Protein AF-A0A6J6PHS2-F1 (afdb_monomer)

Radius of gyration: 16.49 Å; Cα contacts (8 Å, |Δi|>4): 307; chains: 1; bounding box: 41×36×43 Å

Mean predicted aligned error: 7.43 Å

Foldseek 3Di:
DQAWWWFFKKKWDADPQQQIWIWTWTADPQQKIKTKIQARAAAPQLVVVCVVVVVPPTPDTDMDTDTHIDHRPGTGHPGGHTDPDDPPPPSAGMDIWIFRRVAFDPAFAPVCPVPLVPVRLGGTDFVLPDPPDDPVRQVVVQPPVNCVGSDTRHRGYPPD

Solvent-accessible surfac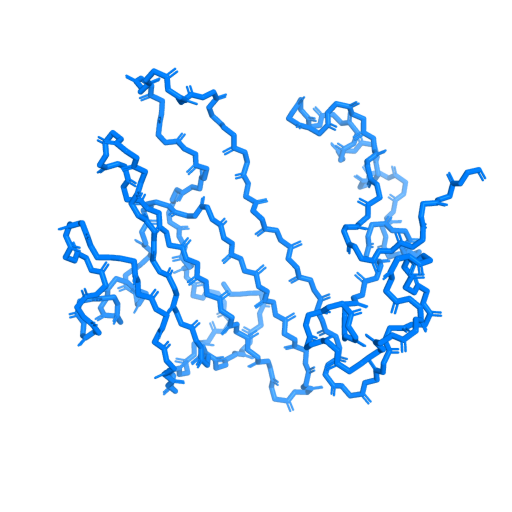e area (backbone atoms only — not comparable to full-atom values): 8967 Å² total; per-residue (Å²): 60,97,45,55,25,32,34,45,30,42,35,27,42,50,47,98,86,65,50,65,29,29,31,40,36,33,35,29,94,87,38,40,31,42,37,41,32,38,24,57,36,61,13,73,72,45,40,54,50,30,59,73,71,55,53,75,48,86,85,50,71,45,79,44,78,48,85,44,81,40,54,53,67,42,53,60,50,78,39,72,18,40,68,76,87,46,102,82,31,78,52,47,68,62,48,80,44,48,29,36,74,84,49,69,36,88,50,42,25,78,95,42,61,88,52,57,76,45,69,64,53,15,18,28,46,50,61,73,77,38,96,77,63,52,74,66,51,50,56,52,58,50,62,42,76,90,57,80,42,86,67,76,34,82,51,30,51,76,87,121

Structure (mmCIF, N/CA/C/O backbone):
data_AF-A0A6J6PHS2-F1
#
_entry.id   AF-A0A6J6PHS2-F1
#
loop_
_atom_site.group_PDB
_atom_site.id
_atom_site.type_symbol
_atom_site.label_atom_id
_atom_site.label_alt_id
_atom_site.label_comp_id
_atom_site.label_asym_id
_atom_site.label_entity_id
_atom_site.label_seq_id
_atom_site.pdbx_PDB_ins_code
_atom_site.Cartn_x
_atom_site.Cartn_y
_atom_site.Cartn_z
_atom_site.occupancy
_atom_site.B_iso_or_equiv
_atom_site.auth_seq_id
_atom_site.auth_comp_id
_atom_site.auth_asym_id
_atom_site.auth_atom_id
_atom_site.pdbx_PDB_model_num
ATOM 1 N N . MET A 1 1 ? 0.686 -8.593 1.876 1.00 91.94 1 MET A N 1
ATOM 2 C CA . MET A 1 1 ? -0.775 -8.512 1.970 1.00 91.94 1 MET A CA 1
ATOM 3 C C . MET A 1 1 ? -1.177 -8.864 3.386 1.00 91.94 1 MET A C 1
ATOM 5 O O . MET A 1 1 ? -0.922 -9.988 3.814 1.00 91.94 1 MET A O 1
ATOM 9 N N . PRO A 1 2 ? -1.740 -7.911 4.141 1.00 90.50 2 PRO A N 1
ATOM 10 C CA . PRO A 1 2 ? -2.177 -8.148 5.518 1.00 90.50 2 PRO A CA 1
ATOM 11 C C . PRO A 1 2 ? -3.443 -9.022 5.616 1.00 90.50 2 PRO A C 1
ATOM 13 O O . PRO A 1 2 ? -3.685 -9.644 6.650 1.00 90.50 2 PRO A O 1
ATOM 16 N N . PHE A 1 3 ? -4.225 -9.108 4.540 1.00 95.56 3 PHE A N 1
ATOM 17 C CA . PHE A 1 3 ? -5.467 -9.873 4.421 1.00 95.56 3 PHE A CA 1
ATOM 18 C C . PHE A 1 3 ? -5.644 -10.379 2.981 1.00 95.56 3 PHE A C 1
ATOM 20 O O . PHE A 1 3 ? -4.919 -9.930 2.092 1.00 95.56 3 PHE A O 1
ATOM 27 N N . ASP A 1 4 ? -6.594 -11.293 2.763 1.00 97.94 4 ASP A N 1
ATOM 28 C CA . ASP A 1 4 ? -7.022 -11.690 1.417 1.00 97.94 4 ASP A CA 1
ATOM 29 C C . ASP A 1 4 ? -7.655 -10.488 0.714 1.00 97.94 4 ASP A C 1
ATOM 31 O O . ASP A 1 4 ? -8.579 -9.860 1.241 1.00 97.94 4 ASP A O 1
ATOM 35 N N . ALA A 1 5 ? -7.123 -10.134 -0.451 1.00 97.75 5 ALA A N 1
ATOM 36 C CA . ALA A 1 5 ? -7.462 -8.895 -1.132 1.00 97.75 5 ALA A CA 1
ATOM 37 C C . ALA A 1 5 ? -7.512 -9.073 -2.647 1.00 97.75 5 ALA A C 1
ATOM 39 O O . ALA A 1 5 ? -6.917 -9.985 -3.210 1.00 97.75 5 ALA A O 1
ATOM 40 N N . THR A 1 6 ? -8.158 -8.133 -3.320 1.00 98.12 6 THR A N 1
ATOM 41 C CA . THR A 1 6 ? -8.026 -7.926 -4.760 1.00 98.12 6 THR A CA 1
ATOM 42 C C . THR A 1 6 ? -7.247 -6.640 -4.986 1.00 98.12 6 THR A C 1
ATOM 44 O O . THR A 1 6 ? -7.674 -5.576 -4.536 1.00 98.12 6 THR A O 1
ATOM 47 N N . ILE A 1 7 ? -6.111 -6.711 -5.681 1.00 97.06 7 ILE A N 1
ATOM 48 C CA . ILE A 1 7 ? -5.487 -5.515 -6.246 1.00 97.06 7 ILE A CA 1
ATOM 49 C C . ILE A 1 7 ? -6.420 -5.022 -7.347 1.00 97.06 7 ILE A C 1
ATOM 51 O O . ILE A 1 7 ? -6.653 -5.734 -8.325 1.00 97.06 7 ILE A O 1
ATOM 55 N N . ILE A 1 8 ? -6.967 -3.823 -7.151 1.00 95.69 8 ILE A N 1
ATOM 56 C CA . ILE A 1 8 ? -7.879 -3.182 -8.107 1.00 95.69 8 ILE A CA 1
ATOM 57 C C . ILE A 1 8 ? -7.169 -2.153 -8.982 1.00 95.69 8 ILE A C 1
ATOM 59 O O . ILE A 1 8 ? -7.686 -1.724 -10.010 1.00 95.69 8 ILE A O 1
ATOM 63 N N . ASN A 1 9 ? -5.995 -1.710 -8.542 1.00 94.12 9 ASN A N 1
ATOM 64 C CA . ASN A 1 9 ? -5.217 -0.694 -9.214 1.00 94.12 9 ASN A CA 1
ATOM 65 C C . ASN A 1 9 ? -3.741 -0.845 -8.847 1.00 94.12 9 ASN A C 1
ATOM 67 O O . ASN A 1 9 ? -3.404 -1.084 -7.683 1.00 94.12 9 ASN A O 1
ATOM 71 N N . ILE A 1 10 ? -2.887 -0.697 -9.850 1.00 93.25 10 ILE A N 1
ATOM 72 C CA . ILE A 1 10 ? -1.440 -0.613 -9.715 1.00 93.25 10 ILE A CA 1
ATOM 73 C C . ILE A 1 10 ? -0.976 0.656 -10.416 1.00 93.25 10 ILE A C 1
ATOM 75 O O . ILE A 1 10 ? -1.446 0.976 -11.509 1.00 93.25 10 ILE A O 1
ATOM 79 N N . PHE A 1 11 ? -0.088 1.402 -9.773 1.00 91.00 11 PHE A N 1
ATOM 80 C CA . PHE A 1 11 ? 0.421 2.654 -10.310 1.00 91.00 11 PHE A CA 1
ATOM 81 C C . PHE A 1 11 ? 1.938 2.679 -10.255 1.00 91.00 11 PHE A C 1
ATOM 83 O O . PHE A 1 11 ? 2.540 2.156 -9.319 1.00 91.00 11 PHE A O 1
ATOM 90 N N . THR A 1 12 ? 2.549 3.281 -11.266 1.00 89.44 12 THR A N 1
ATOM 91 C CA . THR A 1 12 ? 3.995 3.394 -11.421 1.00 89.44 12 THR A CA 1
ATOM 92 C C . THR A 1 12 ? 4.382 4.842 -11.650 1.00 89.44 12 THR A C 1
ATOM 94 O O . THR A 1 12 ? 3.643 5.627 -12.248 1.00 89.44 12 THR A O 1
ATOM 97 N N . ASN A 1 13 ? 5.543 5.209 -11.128 1.00 83.88 13 ASN A N 1
ATOM 98 C CA . ASN A 1 13 ? 6.114 6.529 -11.282 1.00 83.88 13 ASN A CA 1
ATOM 99 C C . ASN A 1 13 ? 7.620 6.398 -11.491 1.00 83.88 13 ASN A C 1
ATOM 101 O O . ASN A 1 13 ? 8.281 5.631 -10.790 1.00 83.88 13 ASN A O 1
ATOM 105 N N . PHE A 1 14 ? 8.161 7.166 -12.428 1.00 77.00 14 PHE A N 1
ATOM 106 C CA . PHE A 1 14 ? 9.597 7.341 -12.577 1.00 77.00 14 PHE A CA 1
ATOM 107 C C . PHE A 1 14 ? 9.971 8.759 -12.160 1.00 77.00 14 PHE A C 1
ATOM 109 O O . PHE A 1 14 ? 9.412 9.730 -12.668 1.00 77.00 14 PHE A O 1
ATOM 116 N N . THR A 1 15 ? 10.931 8.893 -11.243 1.00 71.25 15 THR A N 1
ATOM 117 C CA . THR A 1 15 ? 11.488 10.217 -10.926 1.00 71.25 15 THR A CA 1
ATOM 118 C C . THR A 1 15 ? 12.279 10.767 -12.118 1.00 71.25 15 THR A C 1
ATOM 120 O O . THR A 1 15 ? 12.614 10.028 -13.046 1.00 71.25 15 THR A O 1
ATOM 123 N N . GLU A 1 16 ? 12.641 12.053 -12.087 1.00 62.00 16 GLU A N 1
ATOM 124 C CA . GLU A 1 16 ? 13.495 12.671 -13.118 1.00 62.00 16 GLU A CA 1
ATOM 125 C C . GLU A 1 16 ? 14.858 11.963 -13.271 1.00 62.00 16 GLU A C 1
ATOM 127 O O . GLU A 1 16 ? 15.441 11.955 -14.352 1.00 62.00 16 GLU A O 1
ATOM 132 N N . GLU A 1 17 ? 15.337 11.289 -12.220 1.00 69.44 17 GLU A N 1
ATOM 133 C CA . GLU A 1 17 ? 16.555 10.463 -12.239 1.00 69.44 17 GLU A CA 1
ATOM 134 C C . GLU A 1 17 ? 16.312 9.037 -12.780 1.00 69.44 17 GLU A C 1
ATOM 136 O O . GLU A 1 17 ? 17.216 8.202 -12.829 1.00 69.44 17 GLU A O 1
ATOM 141 N N . GLY A 1 18 ? 15.089 8.734 -13.218 1.00 73.75 18 GLY A N 1
ATOM 142 C CA . GLY A 1 18 ? 14.700 7.432 -13.748 1.00 73.75 18 GLY A CA 1
ATOM 143 C C . GLY A 1 18 ? 14.563 6.349 -12.681 1.00 73.75 18 GLY A C 1
ATOM 144 O O . GLY A 1 18 ? 14.660 5.167 -13.019 1.00 73.75 18 GLY A O 1
ATOM 145 N N . VAL A 1 19 ? 14.358 6.737 -11.418 1.00 80.44 19 VAL A N 1
ATOM 146 C CA . VAL A 1 19 ? 14.112 5.808 -10.313 1.00 80.44 19 VAL A CA 1
ATOM 147 C C . VAL A 1 19 ? 12.694 5.280 -10.428 1.00 80.44 19 VAL A C 1
ATOM 149 O O . VAL A 1 19 ? 11.741 6.050 -10.342 1.00 80.44 19 VAL A O 1
ATOM 152 N N . PHE A 1 20 ? 12.570 3.968 -10.610 1.00 86.12 20 PHE A N 1
ATOM 153 C CA . PHE A 1 20 ? 11.284 3.289 -10.613 1.00 86.12 20 PHE A CA 1
ATOM 154 C C . PHE A 1 20 ? 10.681 3.270 -9.212 1.00 86.12 20 PHE A C 1
ATOM 156 O O . PHE A 1 20 ? 11.329 2.849 -8.252 1.00 86.12 20 PHE A O 1
ATOM 163 N N . GLN A 1 21 ? 9.420 3.666 -9.123 1.00 88.56 21 GLN A N 1
ATOM 164 C CA . GLN A 1 21 ? 8.570 3.396 -7.983 1.00 88.56 21 GLN A CA 1
ATOM 165 C C . GLN A 1 21 ? 7.216 2.877 -8.446 1.00 88.56 21 GLN A C 1
ATOM 167 O O . GLN A 1 21 ? 6.732 3.203 -9.529 1.00 88.56 21 GLN A O 1
ATOM 172 N N . PHE A 1 22 ? 6.574 2.101 -7.587 1.00 92.12 22 PHE A N 1
ATOM 173 C CA . PHE A 1 22 ? 5.218 1.638 -7.790 1.00 92.12 22 PHE A CA 1
ATOM 174 C C . PHE A 1 22 ? 4.416 1.674 -6.494 1.00 92.12 22 PHE A C 1
ATOM 176 O O . PHE A 1 22 ? 4.935 1.895 -5.395 1.00 92.12 22 PHE A O 1
ATOM 183 N N . GLY A 1 23 ? 3.122 1.446 -6.639 1.00 93.62 23 GLY A N 1
ATOM 184 C CA . GLY A 1 23 ? 2.205 1.246 -5.543 1.00 93.62 23 GLY A CA 1
ATOM 185 C C . GLY A 1 23 ? 0.970 0.480 -5.981 1.00 93.62 23 GLY A C 1
ATOM 186 O O . GLY A 1 23 ? 0.736 0.268 -7.171 1.00 93.62 23 GLY A O 1
ATOM 187 N N . VAL A 1 24 ? 0.189 0.029 -5.004 1.00 95.50 24 VAL A N 1
ATOM 188 C CA . VAL A 1 24 ? -1.031 -0.746 -5.244 1.00 95.50 24 VAL A CA 1
ATOM 189 C C . VAL A 1 24 ? -2.166 -0.262 -4.355 1.00 95.50 24 VAL A C 1
ATOM 191 O O . VAL A 1 24 ? -1.954 0.093 -3.193 1.00 95.50 24 VAL A O 1
ATOM 194 N N . ASN A 1 25 ? -3.383 -0.314 -4.893 1.00 96.06 25 ASN A N 1
ATOM 195 C CA . ASN A 1 25 ? -4.611 -0.285 -4.110 1.00 96.06 25 ASN A CA 1
ATOM 196 C C . ASN A 1 25 ? -5.168 -1.709 -4.043 1.00 96.06 25 ASN A C 1
ATOM 198 O O . ASN A 1 25 ? -5.526 -2.288 -5.074 1.00 96.06 25 ASN A O 1
ATOM 202 N N . ALA A 1 26 ? -5.262 -2.264 -2.838 1.00 97.50 26 ALA A N 1
ATOM 203 C CA . ALA A 1 26 ? -5.789 -3.603 -2.606 1.00 97.50 26 ALA A CA 1
ATOM 204 C C . ALA A 1 26 ? -7.006 -3.546 -1.682 1.00 97.50 26 ALA A C 1
ATOM 206 O O . ALA A 1 26 ? -6.937 -2.959 -0.604 1.00 97.50 26 ALA A O 1
ATOM 207 N N . VAL A 1 27 ? -8.112 -4.156 -2.109 1.00 97.56 27 VAL A N 1
ATOM 208 C CA . VAL A 1 27 ? -9.409 -4.117 -1.424 1.00 97.56 27 VAL A CA 1
ATOM 209 C C . VAL A 1 27 ? -9.763 -5.502 -0.909 1.00 97.56 27 VAL A C 1
ATOM 211 O O . VAL A 1 27 ? -9.690 -6.476 -1.653 1.00 97.56 27 VAL A O 1
ATOM 214 N N . SER A 1 28 ? -10.146 -5.596 0.358 1.00 97.25 28 SER A N 1
ATOM 215 C CA . SER A 1 28 ? -10.727 -6.806 0.928 1.00 97.25 28 SER A CA 1
ATOM 216 C C . SER A 1 28 ? -12.200 -6.952 0.541 1.00 97.25 28 SER A C 1
ATOM 218 O O . SER A 1 28 ? -12.900 -5.967 0.298 1.00 97.25 28 SER A O 1
ATOM 220 N N . ASP A 1 29 ? -12.725 -8.172 0.617 1.00 95.62 29 ASP A N 1
ATOM 221 C CA . ASP A 1 29 ? -14.153 -8.433 0.3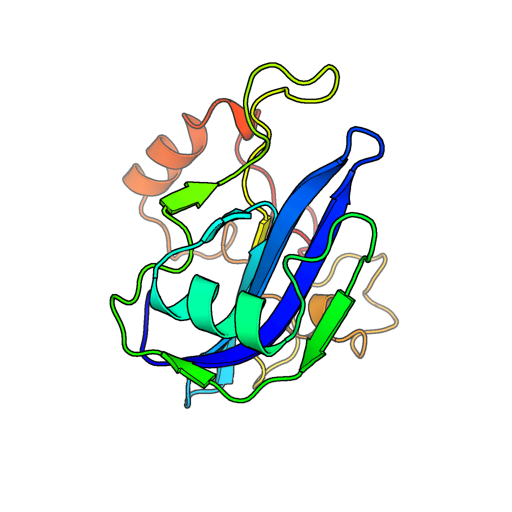77 1.00 95.62 29 ASP A CA 1
ATOM 222 C C . ASP A 1 29 ? -15.079 -7.704 1.370 1.00 95.62 29 ASP A C 1
ATOM 224 O O . ASP A 1 29 ? -16.263 -7.508 1.103 1.00 95.62 29 ASP A O 1
ATOM 228 N N . CYS A 1 30 ? -14.549 -7.263 2.517 1.00 94.62 30 CYS A N 1
ATOM 229 C CA . CYS A 1 30 ? -15.296 -6.490 3.505 1.00 94.62 30 CYS A CA 1
ATOM 230 C C . CYS A 1 30 ? -15.222 -4.969 3.295 1.00 94.62 30 CYS A C 1
ATOM 232 O O . CYS A 1 30 ? -15.669 -4.231 4.174 1.00 94.62 30 CYS A O 1
ATOM 234 N N . GLY A 1 31 ? -14.693 -4.501 2.159 1.00 94.88 31 GLY A N 1
ATOM 235 C CA . GLY A 1 31 ? -14.680 -3.086 1.777 1.00 94.88 31 GLY A CA 1
ATOM 236 C C . GLY A 1 31 ? -13.578 -2.258 2.438 1.00 94.88 31 GLY A C 1
ATOM 237 O O . GLY A 1 31 ? -13.688 -1.036 2.483 1.00 94.88 31 GLY A O 1
ATOM 238 N N . ILE A 1 32 ? -12.525 -2.897 2.953 1.00 95.56 32 ILE A N 1
ATOM 239 C CA . ILE A 1 32 ? -11.341 -2.199 3.463 1.00 95.56 32 ILE A CA 1
ATOM 240 C C . ILE A 1 32 ? -10.293 -2.150 2.362 1.00 95.56 32 ILE A C 1
ATOM 242 O O . ILE A 1 32 ? -9.941 -3.183 1.797 1.00 95.56 32 ILE A O 1
ATOM 246 N N . MET A 1 33 ? -9.770 -0.963 2.075 1.00 95.75 33 MET A N 1
ATOM 247 C CA . MET A 1 33 ? -8.679 -0.789 1.125 1.00 95.75 33 MET A CA 1
ATOM 248 C C . MET A 1 33 ? -7.396 -0.408 1.855 1.00 95.75 33 MET A C 1
ATOM 250 O O . MET A 1 33 ? -7.399 0.476 2.710 1.00 95.75 33 MET A O 1
ATOM 254 N N . ILE A 1 34 ? -6.291 -1.037 1.459 1.00 95.19 34 ILE A N 1
ATOM 255 C CA . ILE A 1 34 ? -4.956 -0.483 1.678 1.00 95.19 34 ILE A CA 1
ATOM 256 C C . ILE A 1 34 ? -4.459 0.161 0.388 1.00 95.19 34 ILE A C 1
ATOM 258 O O . ILE A 1 34 ? -4.614 -0.399 -0.700 1.00 95.19 34 ILE A O 1
ATOM 262 N N . ARG A 1 35 ? -3.836 1.326 0.527 1.00 93.19 35 ARG A N 1
ATOM 263 C CA . ARG A 1 35 ? -3.050 1.977 -0.516 1.00 93.19 35 ARG A CA 1
ATOM 264 C C . ARG A 1 35 ? -1.613 2.024 -0.043 1.00 93.19 35 ARG A C 1
ATOM 266 O O . ARG A 1 35 ? -1.342 2.570 1.021 1.00 93.19 35 ARG A O 1
ATOM 273 N N . VAL A 1 36 ? -0.708 1.458 -0.826 1.00 92.19 36 VAL A N 1
ATOM 274 C CA . VAL A 1 36 ? 0.729 1.533 -0.555 1.00 92.19 36 VAL A CA 1
ATOM 275 C C . VAL A 1 36 ? 1.449 2.137 -1.745 1.00 92.19 36 VAL A C 1
ATOM 277 O O . VAL A 1 36 ? 1.127 1.792 -2.879 1.00 92.19 36 VAL A O 1
ATOM 280 N N . GLY A 1 37 ? 2.388 3.043 -1.493 1.00 89.81 37 GLY A N 1
ATOM 281 C CA . GLY A 1 37 ? 3.162 3.747 -2.517 1.00 89.81 37 GLY A CA 1
ATOM 282 C C . GLY A 1 37 ? 4.635 3.866 -2.144 1.00 89.81 37 GLY A C 1
ATOM 283 O O . GLY A 1 37 ? 5.041 3.458 -1.057 1.00 89.81 37 GLY A O 1
ATOM 284 N N . HIS A 1 38 ? 5.434 4.416 -3.058 1.00 87.44 38 HIS A N 1
ATOM 285 C CA . HIS A 1 38 ? 6.892 4.492 -2.925 1.00 87.44 38 HIS A CA 1
ATOM 286 C C . HIS A 1 38 ? 7.546 3.117 -2.705 1.00 87.44 38 HIS A C 1
ATOM 288 O O . HIS A 1 38 ? 8.451 2.965 -1.897 1.00 87.44 38 HIS A O 1
ATOM 294 N N . LEU A 1 39 ? 7.087 2.086 -3.412 1.00 90.38 39 LEU A N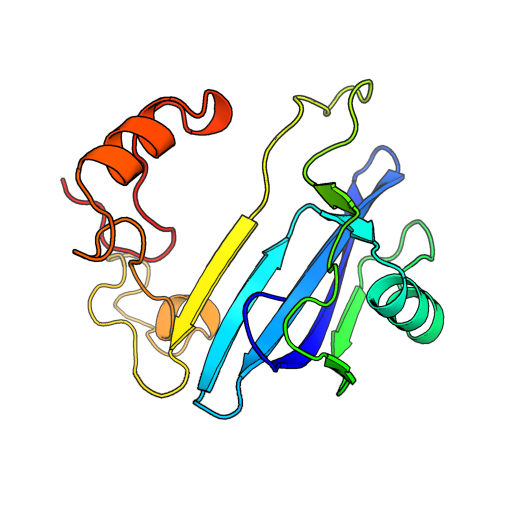 1
ATOM 295 C CA . LEU A 1 39 ? 7.706 0.758 -3.429 1.00 90.38 39 LEU A CA 1
ATOM 296 C C . LEU A 1 39 ? 8.671 0.680 -4.617 1.00 90.38 39 LEU A C 1
ATOM 298 O O . LEU A 1 39 ? 8.373 1.284 -5.640 1.00 90.38 39 LEU A O 1
ATOM 302 N N . TYR A 1 40 ? 9.792 -0.044 -4.539 1.00 87.81 40 TYR A N 1
ATOM 303 C CA . TYR A 1 40 ? 10.739 -0.086 -5.675 1.00 87.81 40 TYR A CA 1
ATOM 304 C C . TYR A 1 40 ? 11.274 -1.470 -6.035 1.00 87.81 40 TYR A C 1
ATOM 306 O O . TYR A 1 40 ? 11.799 -1.644 -7.132 1.00 87.81 40 TYR A O 1
ATOM 314 N N . GLU A 1 41 ? 11.100 -2.471 -5.173 1.00 91.25 41 GLU A N 1
ATOM 315 C CA . GLU A 1 41 ? 11.380 -3.860 -5.532 1.00 91.25 41 GLU A CA 1
ATOM 316 C C . GLU A 1 41 ? 10.124 -4.702 -5.300 1.00 91.25 41 GLU A C 1
ATOM 318 O O . GLU A 1 41 ? 9.770 -4.939 -4.144 1.00 91.25 41 GLU A O 1
ATOM 323 N N . PRO A 1 42 ? 9.397 -5.109 -6.356 1.00 93.69 42 PRO A N 1
ATOM 324 C CA . PRO A 1 42 ? 8.154 -5.856 -6.206 1.00 93.69 42 PRO A CA 1
ATOM 325 C C . PRO A 1 42 ? 8.389 -7.287 -5.719 1.00 93.69 42 PRO A C 1
ATOM 327 O O . PRO A 1 42 ? 9.391 -7.920 -6.049 1.00 93.69 42 PRO A O 1
ATOM 330 N N . GLY A 1 43 ? 7.430 -7.817 -4.958 1.00 96.62 43 GLY A N 1
ATOM 331 C CA . GLY A 1 43 ? 7.363 -9.254 -4.694 1.00 96.62 43 GLY A CA 1
ATOM 332 C C . GLY A 1 43 ? 6.984 -10.043 -5.958 1.00 96.62 43 GLY A C 1
ATOM 333 O O . GLY A 1 43 ? 6.500 -9.439 -6.917 1.00 96.62 43 GLY A O 1
ATOM 334 N N . PRO A 1 44 ? 7.167 -11.378 -5.980 1.00 96.62 44 PRO A N 1
ATOM 335 C CA . PRO A 1 44 ? 7.000 -12.188 -7.192 1.00 96.62 44 PRO A CA 1
ATOM 336 C C . PRO A 1 44 ? 5.644 -12.004 -7.890 1.00 96.62 44 PRO A C 1
ATOM 338 O O . PRO A 1 44 ? 5.612 -11.677 -9.073 1.00 96.62 44 PRO A O 1
ATOM 341 N N . ASP A 1 45 ? 4.541 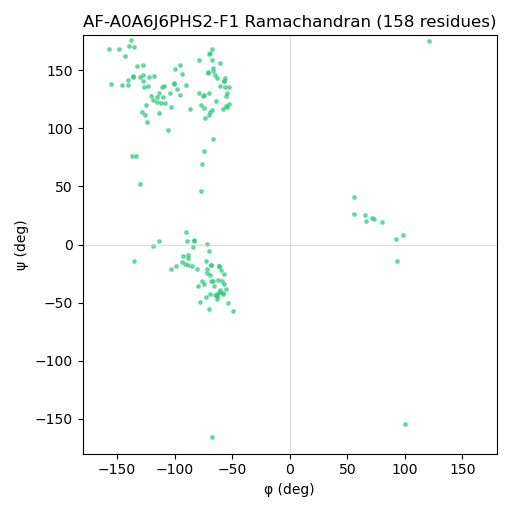-12.108 -7.143 1.00 96.19 45 ASP A N 1
ATOM 342 C CA . ASP A 1 45 ? 3.182 -12.005 -7.699 1.00 96.19 45 ASP A CA 1
ATOM 343 C C . ASP A 1 45 ? 2.881 -10.594 -8.244 1.00 96.19 45 ASP A C 1
AT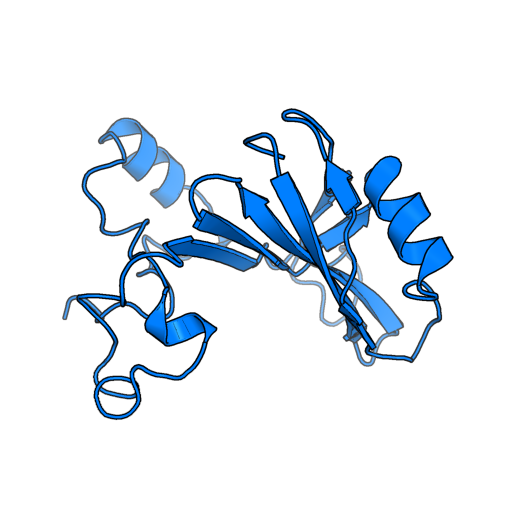OM 345 O O . ASP A 1 45 ? 2.201 -10.417 -9.253 1.00 96.19 45 ASP A O 1
ATOM 349 N N . VAL A 1 46 ? 3.402 -9.555 -7.581 1.00 95.56 46 VAL A N 1
ATOM 350 C CA . VAL A 1 46 ? 3.218 -8.161 -8.019 1.00 95.56 46 VAL A CA 1
ATOM 351 C C . VAL A 1 46 ? 4.121 -7.834 -9.203 1.00 95.56 46 VAL A C 1
ATOM 353 O O . VAL A 1 46 ? 3.740 -7.042 -10.060 1.00 95.56 46 VAL A O 1
ATOM 356 N N . LYS A 1 47 ? 5.300 -8.455 -9.283 1.00 95.00 47 LYS A N 1
ATOM 357 C CA . LYS A 1 47 ? 6.208 -8.313 -10.418 1.00 95.00 47 LYS A CA 1
ATOM 358 C C . LYS A 1 47 ? 5.572 -8.853 -11.695 1.00 95.00 47 LYS A C 1
ATOM 360 O O . LYS A 1 47 ? 5.577 -8.146 -12.696 1.00 95.00 47 LYS A O 1
ATOM 365 N N . GLU A 1 48 ? 4.978 -10.044 -11.640 1.00 93.75 48 GLU A N 1
ATOM 366 C CA . GLU A 1 48 ? 4.249 -10.622 -12.777 1.00 93.75 48 GLU A CA 1
ATOM 367 C C . GLU A 1 48 ? 3.111 -9.697 -13.234 1.00 93.75 48 GLU A C 1
ATOM 369 O O . GLU A 1 48 ? 2.938 -9.445 -14.426 1.00 93.75 48 GLU A O 1
ATOM 374 N N . LEU A 1 49 ? 2.382 -9.102 -12.284 1.00 92.69 49 LEU A N 1
ATOM 375 C CA . LEU A 1 49 ? 1.334 -8.132 -12.589 1.00 92.69 49 LEU A CA 1
ATOM 376 C C . LEU A 1 49 ? 1.884 -6.854 -13.244 1.00 92.69 49 LEU A C 1
ATOM 378 O O . LEU A 1 49 ? 1.297 -6.368 -14.206 1.00 92.69 49 LEU A O 1
ATOM 382 N N . LEU A 1 50 ? 3.001 -6.314 -12.743 1.00 91.88 50 LEU A N 1
ATOM 383 C CA . LEU A 1 50 ? 3.674 -5.146 -13.323 1.00 91.88 50 LEU A CA 1
ATOM 384 C C . LEU A 1 50 ? 4.159 -5.420 -14.749 1.00 91.88 50 LEU A C 1
ATOM 386 O O . LEU A 1 50 ? 4.000 -4.564 -15.614 1.00 91.88 50 LEU A O 1
ATOM 390 N N . GLU A 1 51 ? 4.721 -6.600 -15.003 1.00 91.38 51 GLU A N 1
ATOM 391 C CA . GLU A 1 51 ? 5.136 -7.033 -16.341 1.00 91.38 51 GLU A CA 1
ATOM 392 C C . GLU A 1 51 ? 3.929 -7.152 -17.279 1.00 91.38 51 GLU A C 1
ATOM 394 O O . GLU A 1 51 ? 3.963 -6.636 -18.395 1.00 91.38 51 GLU A O 1
ATOM 399 N N . PHE A 1 52 ? 2.830 -7.746 -16.805 1.00 88.44 52 PHE A N 1
ATOM 400 C CA . PHE A 1 52 ? 1.596 -7.891 -17.577 1.00 88.44 52 PHE A CA 1
ATOM 401 C C . PHE A 1 52 ? 0.991 -6.545 -18.001 1.00 88.44 52 PHE A C 1
ATOM 403 O O . PHE A 1 52 ? 0.492 -6.419 -19.119 1.00 88.44 52 PHE A O 1
ATOM 410 N N . VAL A 1 53 ? 1.038 -5.530 -17.131 1.00 86.25 53 VAL A N 1
ATOM 411 C CA . VAL A 1 53 ? 0.478 -4.197 -17.421 1.00 86.25 53 VAL A CA 1
ATOM 412 C C . VAL A 1 53 ? 1.466 -3.234 -18.088 1.00 86.25 53 VAL A C 1
ATOM 414 O O . VAL A 1 53 ? 1.126 -2.068 -18.277 1.00 86.25 53 VAL A O 1
ATOM 417 N N . GLY A 1 54 ? 2.688 -3.674 -18.409 1.00 82.62 54 GLY A N 1
ATOM 418 C CA . GLY A 1 54 ? 3.739 -2.792 -18.935 1.00 82.62 54 GLY A CA 1
ATOM 419 C C . GLY A 1 54 ? 4.226 -1.744 -17.923 1.00 82.62 54 GLY A C 1
ATOM 420 O O . GLY A 1 54 ? 4.788 -0.718 -18.288 1.00 82.62 54 GLY A O 1
ATOM 421 N N . GLY A 1 55 ? 4.007 -1.970 -16.626 1.00 76.56 55 GLY A N 1
ATOM 422 C CA . GLY A 1 55 ? 4.353 -1.028 -15.560 1.00 76.56 55 GLY A CA 1
ATOM 423 C C . GLY A 1 55 ? 5.860 -0.846 -15.351 1.00 76.56 55 GLY A C 1
ATOM 424 O O . GLY A 1 55 ? 6.275 0.140 -14.749 1.00 76.56 55 GLY A O 1
ATOM 425 N N . LEU A 1 56 ? 6.687 -1.769 -15.851 1.00 76.50 56 LEU A N 1
ATOM 426 C CA . LEU A 1 56 ? 8.150 -1.689 -15.753 1.00 76.50 56 LEU A CA 1
ATOM 427 C C . LEU A 1 56 ? 8.798 -0.835 -16.859 1.00 76.50 56 LEU A C 1
ATOM 429 O O . LEU A 1 56 ? 10.017 -0.642 -16.839 1.00 76.50 56 LEU A O 1
ATOM 433 N N . ASP A 1 57 ? 8.015 -0.298 -17.798 1.00 76.81 57 ASP A N 1
ATOM 434 C CA . ASP A 1 57 ? 8.535 0.487 -18.916 1.00 76.81 57 ASP A CA 1
ATOM 435 C C . ASP A 1 57 ? 8.997 1.881 -18.464 1.00 76.81 57 ASP A C 1
ATOM 437 O O . ASP A 1 57 ? 8.208 2.777 -18.138 1.00 76.81 57 ASP A O 1
ATOM 441 N N . LYS A 1 58 ? 10.324 2.070 -18.465 1.00 67.94 58 LYS A N 1
ATOM 442 C CA . LYS A 1 58 ? 10.985 3.298 -18.009 1.00 67.94 58 LYS A CA 1
ATOM 443 C C . LYS A 1 58 ? 10.469 4.540 -18.737 1.00 67.94 58 LYS A C 1
ATOM 445 O O . LYS A 1 58 ? 10.523 4.620 -19.960 1.00 67.94 58 LYS A O 1
ATOM 450 N N . GLY A 1 59 ? 10.072 5.548 -17.958 1.00 63.75 59 GLY A N 1
ATOM 451 C CA . GLY A 1 59 ? 9.658 6.862 -18.464 1.00 63.75 59 GLY A CA 1
ATOM 452 C C . GLY A 1 59 ? 8.159 7.002 -18.727 1.00 63.75 59 GLY A C 1
ATOM 453 O O . GLY A 1 59 ? 7.732 8.053 -19.198 1.00 63.75 59 GLY A O 1
ATOM 454 N N . THR A 1 60 ? 7.360 5.983 -18.396 1.00 66.25 60 THR A N 1
ATOM 455 C CA . THR A 1 60 ? 5.899 6.091 -18.393 1.00 66.25 60 THR A CA 1
ATOM 456 C C . THR A 1 60 ? 5.361 6.002 -16.971 1.00 66.25 60 THR A C 1
ATOM 458 O O . THR A 1 60 ? 5.610 5.037 -16.250 1.00 66.25 60 THR A O 1
ATOM 461 N N . ASN A 1 61 ? 4.636 7.042 -16.561 1.00 78.44 61 ASN A N 1
ATOM 462 C CA . ASN A 1 61 ? 3.835 7.007 -15.348 1.00 78.44 61 ASN A CA 1
ATOM 463 C C . ASN A 1 61 ? 2.483 6.423 -15.725 1.00 78.44 61 ASN A C 1
ATOM 465 O O . ASN A 1 61 ? 1.768 7.018 -16.532 1.00 78.44 61 ASN A O 1
ATOM 469 N N . ASN A 1 62 ? 2.150 5.272 -15.154 1.00 82.50 62 ASN A N 1
ATOM 470 C CA . ASN A 1 62 ? 0.924 4.564 -15.478 1.00 82.50 62 ASN A CA 1
ATOM 471 C C . ASN A 1 62 ? 0.090 4.361 -14.221 1.00 82.50 62 ASN A C 1
ATOM 473 O O . ASN A 1 62 ? 0.612 4.101 -13.141 1.00 82.50 62 ASN A O 1
ATOM 477 N N . GLU A 1 63 ? -1.223 4.439 -14.378 1.00 88.12 63 GLU A N 1
ATOM 478 C CA . GLU A 1 63 ? -2.188 3.990 -13.386 1.00 88.12 63 GLU A CA 1
ATOM 479 C C . GLU A 1 63 ? -3.128 3.022 -14.100 1.00 88.12 63 GLU A C 1
ATOM 481 O O . GLU A 1 63 ? -3.866 3.404 -15.008 1.00 88.12 63 GLU A O 1
ATOM 486 N N . VAL A 1 64 ? -3.046 1.743 -13.738 1.00 90.69 64 VAL A N 1
ATOM 487 C CA . VAL A 1 64 ? -3.743 0.665 -14.437 1.00 90.69 64 VAL A CA 1
ATOM 488 C C . VAL A 1 64 ? -4.698 -0.015 -13.476 1.00 90.69 64 VAL A C 1
ATOM 490 O O . VAL A 1 64 ? -4.308 -0.494 -12.410 1.00 90.69 64 VAL A O 1
ATOM 493 N N . TYR A 1 65 ? -5.971 -0.070 -13.858 1.00 92.19 65 TYR A N 1
ATOM 494 C CA . TYR A 1 65 ? -6.968 -0.851 -13.140 1.00 92.19 65 TYR A CA 1
ATOM 495 C C . TYR A 1 65 ? -6.846 -2.322 -13.511 1.00 92.19 65 TYR A C 1
ATOM 497 O O . TYR A 1 65 ? -6.790 -2.689 -14.684 1.00 92.19 65 TYR A O 1
ATOM 505 N N . VAL A 1 66 ? -6.806 -3.161 -12.488 1.00 94.12 66 VAL A N 1
ATOM 506 C CA . VAL A 1 66 ? -6.582 -4.603 -12.596 1.00 94.12 66 VAL A CA 1
ATOM 507 C C . VAL A 1 66 ? -7.570 -5.330 -11.693 1.00 94.12 66 VAL A C 1
ATOM 509 O O . VAL A 1 66 ? -8.286 -4.713 -10.911 1.00 94.12 66 VAL A O 1
ATOM 512 N N . ASN A 1 67 ? -7.655 -6.648 -11.821 1.00 95.31 67 ASN A N 1
ATOM 513 C CA . ASN A 1 67 ? -8.462 -7.479 -10.934 1.00 95.31 67 ASN A CA 1
ATOM 514 C C . ASN A 1 67 ? -7.656 -8.727 -10.583 1.00 95.31 67 ASN A C 1
ATOM 516 O O . ASN A 1 67 ? -7.847 -9.794 -11.165 1.00 95.31 67 ASN A O 1
ATOM 520 N N . ALA A 1 68 ? -6.686 -8.549 -9.687 1.00 96.69 68 ALA A N 1
ATOM 521 C CA . ALA A 1 68 ? -5.757 -9.601 -9.299 1.00 96.69 68 ALA A CA 1
ATOM 522 C C . ALA A 1 68 ? -5.986 -9.987 -7.836 1.00 96.69 68 ALA A C 1
ATOM 524 O O . ALA A 1 68 ? -5.745 -9.191 -6.927 1.00 96.69 68 ALA A O 1
ATOM 525 N N . LYS A 1 69 ? -6.464 -11.212 -7.607 1.00 97.31 69 LYS A N 1
ATOM 526 C CA . LYS A 1 69 ? -6.657 -11.748 -6.256 1.00 97.31 69 LYS A CA 1
ATOM 527 C C . LYS A 1 69 ? -5.311 -12.112 -5.647 1.00 97.31 69 LYS A C 1
ATOM 529 O O . LYS A 1 69 ? -4.550 -12.862 -6.245 1.00 97.31 69 LYS A O 1
ATOM 534 N N . MET A 1 70 ? -5.066 -11.620 -4.443 1.00 97.00 70 MET A N 1
ATOM 535 C CA . MET A 1 70 ? -3.855 -11.852 -3.675 1.00 97.00 70 MET A CA 1
ATOM 536 C C . MET A 1 70 ? -4.231 -12.422 -2.306 1.00 97.00 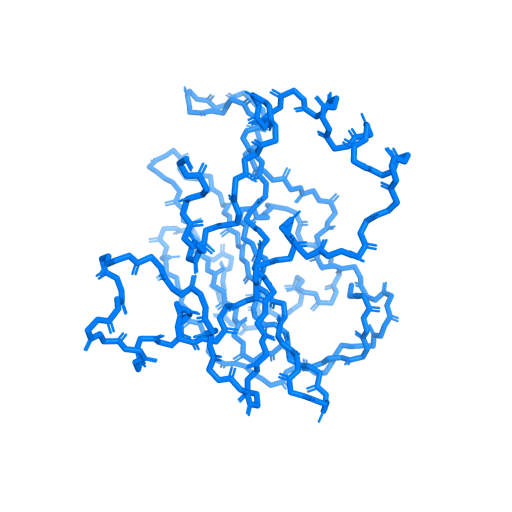70 MET A C 1
ATOM 538 O O . MET A 1 70 ? -4.956 -11.759 -1.553 1.00 97.00 70 MET A O 1
ATOM 542 N N . PRO A 1 71 ? -3.766 -13.630 -1.955 1.00 97.50 71 PRO A N 1
ATOM 543 C CA . PRO A 1 71 ? -4.012 -14.181 -0.635 1.00 97.50 71 PRO A CA 1
ATOM 544 C C . PRO A 1 71 ? -3.277 -13.390 0.453 1.00 97.50 71 PRO A C 1
ATOM 546 O O . PRO A 1 71 ? -2.262 -12.714 0.227 1.00 97.50 71 PRO A O 1
ATOM 549 N N . LYS A 1 72 ? -3.766 -13.516 1.686 1.00 97.38 72 LYS A N 1
ATOM 550 C CA . LYS A 1 72 ? -3.048 -13.058 2.873 1.00 97.38 72 LYS A CA 1
ATOM 551 C C . LYS A 1 72 ? -1.638 -13.654 2.885 1.00 97.38 72 LYS A C 1
ATOM 553 O O . LYS A 1 72 ? -1.445 -14.845 2.670 1.00 97.38 72 LYS A O 1
ATOM 558 N N . GLY A 1 73 ? -0.650 -12.820 3.200 1.00 96.88 73 GLY A N 1
ATOM 559 C CA . GLY A 1 73 ? 0.759 -13.215 3.236 1.00 96.88 73 GLY A CA 1
ATOM 560 C C . GLY A 1 73 ? 1.528 -12.971 1.936 1.00 96.88 73 GLY A C 1
ATOM 561 O O . GLY A 1 73 ? 2.751 -12.919 2.001 1.00 96.88 73 GLY A O 1
ATOM 562 N N . THR A 1 74 ? 0.866 -12.712 0.797 1.00 97.44 74 THR A N 1
ATOM 563 C CA . THR A 1 74 ? 1.559 -12.330 -0.451 1.00 97.44 74 THR A CA 1
ATOM 564 C C . THR A 1 74 ? 2.470 -11.127 -0.227 1.00 97.44 74 THR A C 1
ATOM 566 O O . THR A 1 74 ? 2.043 -10.108 0.319 1.00 97.44 74 THR A O 1
ATOM 569 N N . ILE A 1 75 ? 3.726 -11.208 -0.654 1.00 96.69 75 ILE A N 1
ATOM 570 C CA . ILE A 1 75 ? 4.682 -10.105 -0.527 1.00 96.69 75 ILE A CA 1
ATOM 571 C C . ILE A 1 75 ? 4.379 -9.067 -1.614 1.00 96.69 75 ILE A C 1
ATOM 573 O O . ILE A 1 75 ? 4.425 -9.382 -2.797 1.00 96.69 75 ILE A O 1
ATOM 577 N N . ILE A 1 76 ? 4.068 -7.827 -1.215 1.00 95.94 76 ILE A N 1
ATOM 578 C CA . ILE A 1 76 ? 3.784 -6.737 -2.169 1.00 95.94 76 ILE A CA 1
ATOM 579 C C . ILE A 1 76 ? 5.094 -6.195 -2.744 1.00 95.94 76 ILE A C 1
ATOM 581 O O . ILE A 1 76 ? 5.255 -6.064 -3.954 1.00 95.94 76 ILE A O 1
ATOM 585 N N . ALA A 1 77 ? 6.035 -5.903 -1.852 1.00 94.31 77 ALA A N 1
ATOM 586 C CA . ALA A 1 77 ? 7.353 -5.395 -2.168 1.00 94.31 77 ALA A CA 1
ATOM 587 C C . ALA A 1 77 ? 8.383 -6.046 -1.247 1.00 94.31 77 ALA A C 1
ATOM 589 O O . ALA A 1 77 ? 8.111 -6.266 -0.065 1.00 94.31 77 ALA A O 1
ATOM 590 N N . LEU A 1 78 ? 9.547 -6.347 -1.809 1.00 92.25 78 LEU A N 1
ATOM 591 C CA . LEU A 1 78 ? 10.745 -6.764 -1.093 1.00 92.25 78 LEU A CA 1
ATOM 592 C C . LEU A 1 78 ? 11.465 -5.551 -0.498 1.00 92.25 78 LEU A C 1
ATOM 594 O O . LEU A 1 78 ? 11.965 -5.641 0.617 1.00 92.25 78 LEU A O 1
ATOM 598 N N . ASN A 1 79 ? 11.446 -4.414 -1.204 1.00 87.38 79 ASN A N 1
ATOM 599 C CA . ASN A 1 79 ? 12.024 -3.158 -0.739 1.00 87.38 79 ASN A CA 1
ATOM 600 C C . ASN A 1 79 ? 11.108 -1.954 -0.997 1.00 87.38 79 ASN A C 1
ATOM 602 O O . ASN A 1 79 ? 10.417 -1.860 -2.020 1.00 87.38 79 ASN A O 1
ATOM 606 N N . VAL A 1 80 ? 11.132 -1.021 -0.044 1.00 86.06 80 VAL A N 1
ATOM 607 C CA . VAL A 1 80 ? 10.286 0.179 -0.001 1.00 86.06 80 VAL A CA 1
ATOM 608 C C . VAL A 1 80 ? 11.125 1.439 0.183 1.00 86.06 80 VAL A C 1
ATOM 610 O O . VAL A 1 80 ? 12.210 1.392 0.762 1.00 86.06 80 VAL A O 1
ATOM 613 N N . GLY A 1 81 ? 10.593 2.562 -0.279 1.00 77.62 81 GLY A N 1
ATOM 614 C CA . GLY A 1 81 ? 11.176 3.894 -0.215 1.00 77.62 81 GLY A CA 1
ATOM 615 C C . GLY A 1 81 ? 11.833 4.347 -1.519 1.00 77.62 81 GLY A C 1
ATOM 616 O O . GLY A 1 81 ? 11.475 3.919 -2.617 1.00 77.62 81 GLY A O 1
ATOM 617 N N . GLN A 1 82 ? 12.805 5.248 -1.414 1.00 70.31 82 GLN A N 1
ATOM 618 C CA . GLN A 1 82 ? 13.715 5.564 -2.517 1.00 70.31 82 GLN A CA 1
ATOM 619 C C . GLN A 1 82 ? 15.034 4.792 -2.353 1.00 70.31 82 GLN A C 1
ATOM 621 O O . GLN A 1 82 ? 15.590 4.799 -1.252 1.00 70.31 82 GLN A O 1
ATOM 626 N N . PRO A 1 83 ? 15.566 4.154 -3.414 1.00 66.12 83 PRO A N 1
ATOM 627 C CA . PRO A 1 83 ? 16.876 3.509 -3.371 1.00 66.12 83 PRO A CA 1
ATOM 628 C C . PRO A 1 83 ? 17.972 4.497 -2.946 1.00 66.12 83 PRO A C 1
ATOM 630 O O . PRO A 1 83 ? 18.026 5.625 -3.435 1.00 66.12 83 PRO A O 1
ATOM 633 N N . PHE A 1 84 ? 18.858 4.073 -2.041 1.00 58.34 84 PHE A N 1
ATOM 634 C CA . PHE A 1 84 ? 20.006 4.875 -1.606 1.00 58.34 84 PHE A CA 1
ATOM 635 C C . PHE A 1 84 ? 20.973 5.156 -2.769 1.00 58.34 84 PHE A C 1
ATOM 637 O O . PHE A 1 84 ? 21.226 4.280 -3.595 1.00 58.34 84 PHE A O 1
ATOM 644 N N . GLY A 1 85 ? 21.571 6.354 -2.793 1.00 58.00 85 GLY A N 1
ATOM 645 C CA . GLY A 1 85 ? 22.623 6.722 -3.754 1.00 58.00 85 GLY A CA 1
ATOM 646 C C . GLY A 1 85 ? 22.164 7.533 -4.972 1.00 58.00 85 GLY A C 1
ATOM 647 O O . GLY A 1 85 ? 22.966 7.769 -5.872 1.00 58.00 85 GLY A O 1
ATOM 648 N N . THR A 1 86 ? 20.910 7.980 -4.997 1.00 57.25 86 THR A N 1
ATOM 649 C CA . THR A 1 86 ? 20.382 8.950 -5.972 1.00 57.25 86 THR A CA 1
ATOM 650 C C . THR A 1 86 ? 20.453 10.365 -5.380 1.00 57.25 86 THR A C 1
ATOM 652 O O . THR A 1 86 ? 20.483 10.505 -4.154 1.00 57.25 86 THR A O 1
ATOM 655 N N . ALA A 1 87 ? 20.524 11.433 -6.189 1.00 55.81 87 ALA A N 1
ATOM 656 C CA . ALA A 1 87 ? 20.695 12.792 -5.639 1.00 55.81 87 ALA A CA 1
ATOM 657 C C . ALA A 1 87 ? 19.444 13.271 -4.873 1.00 55.81 87 ALA A C 1
ATOM 659 O O . ALA A 1 87 ? 19.526 14.157 -4.022 1.00 55.81 87 ALA A O 1
ATOM 660 N N . GLN A 1 88 ? 18.308 12.612 -5.114 1.00 52.94 88 GLN A N 1
ATOM 661 C CA . GLN A 1 88 ? 17.048 12.740 -4.375 1.00 52.94 88 GLN A CA 1
ATOM 662 C C . GLN A 1 88 ? 16.897 11.702 -3.239 1.00 52.94 88 GLN A C 1
ATOM 664 O O . GLN A 1 88 ? 16.046 11.861 -2.362 1.00 52.94 88 GLN A O 1
ATOM 669 N N . GLY A 1 89 ? 17.724 10.650 -3.236 1.00 51.88 89 GLY A N 1
ATOM 670 C CA . GLY A 1 89 ? 17.602 9.447 -2.414 1.00 51.88 89 GLY A CA 1
ATOM 671 C C . GLY A 1 89 ? 17.979 9.669 -0.960 1.00 51.88 89 GLY A C 1
ATOM 672 O O . GLY A 1 89 ? 19.061 9.301 -0.509 1.00 51.88 89 GLY A O 1
ATOM 673 N N . THR A 1 90 ? 17.045 10.226 -0.197 1.00 55.09 90 THR A N 1
ATOM 674 C CA . THR A 1 90 ? 17.165 10.377 1.262 1.00 55.09 90 THR A CA 1
ATOM 675 C C . THR A 1 90 ? 16.771 9.108 2.033 1.00 55.09 90 THR A C 1
ATOM 677 O O . THR A 1 90 ? 16.744 9.122 3.262 1.00 55.09 90 THR A O 1
ATOM 680 N N . GLY A 1 91 ? 16.454 8.007 1.336 1.00 54.06 91 GLY A N 1
ATOM 681 C CA . GLY A 1 91 ? 15.850 6.810 1.938 1.00 54.06 91 GLY A CA 1
ATOM 682 C C . GLY A 1 91 ? 14.389 7.028 2.357 1.00 54.06 91 GLY A C 1
ATOM 683 O O . GLY A 1 91 ? 13.902 6.350 3.260 1.00 54.06 91 GLY A O 1
ATOM 684 N N . ALA A 1 92 ? 13.713 8.010 1.746 1.00 62.81 92 ALA A N 1
ATOM 685 C CA . ALA A 1 92 ? 12.369 8.448 2.117 1.00 62.81 92 ALA A CA 1
ATOM 686 C C . ALA A 1 92 ? 11.348 7.301 2.062 1.00 62.81 92 ALA A C 1
ATOM 688 O O . ALA A 1 92 ? 11.428 6.452 1.178 1.00 62.81 92 ALA A O 1
ATOM 689 N N . GLY A 1 93 ? 10.441 7.294 3.046 1.00 70.62 93 GLY A N 1
ATOM 690 C CA . GLY A 1 93 ? 9.577 6.178 3.439 1.00 70.62 93 GLY A CA 1
ATOM 691 C C . GLY A 1 93 ? 8.499 5.739 2.442 1.00 70.62 93 GLY A C 1
ATOM 692 O O . GLY A 1 93 ? 8.527 6.050 1.258 1.00 70.62 93 GLY A O 1
ATOM 693 N N . MET A 1 94 ? 7.557 4.949 2.952 1.00 80.06 94 MET A N 1
ATOM 694 C CA . MET A 1 94 ? 6.437 4.377 2.204 1.00 80.06 94 MET A CA 1
ATOM 695 C C . MET A 1 94 ? 5.170 5.190 2.474 1.00 80.06 94 MET A C 1
ATOM 697 O O . MET A 1 94 ? 4.888 5.506 3.631 1.00 80.06 94 MET A O 1
ATOM 701 N N . ASP A 1 95 ? 4.366 5.433 1.440 1.00 81.00 95 ASP A N 1
ATOM 702 C CA . ASP A 1 95 ? 2.999 5.915 1.642 1.00 81.00 95 ASP A CA 1
ATOM 703 C C . ASP A 1 95 ? 2.125 4.757 2.111 1.00 81.00 95 ASP A C 1
ATOM 705 O O . ASP A 1 95 ? 2.073 3.718 1.450 1.00 81.00 95 ASP A O 1
ATOM 709 N N . PHE A 1 96 ? 1.407 4.935 3.220 1.00 87.44 96 PHE A N 1
ATOM 710 C CA . PHE A 1 96 ? 0.418 3.972 3.695 1.00 87.44 96 PHE A CA 1
ATOM 711 C C . PHE A 1 96 ? -0.923 4.654 3.962 1.00 87.44 96 PHE A C 1
ATOM 713 O O . PHE A 1 96 ? -1.064 5.461 4.881 1.00 87.44 96 PHE A O 1
ATOM 720 N N . GLY A 1 97 ? -1.924 4.285 3.169 1.00 88.94 97 GLY A N 1
ATOM 721 C CA . GLY A 1 97 ? -3.313 4.677 3.347 1.00 88.94 97 GLY A CA 1
ATOM 722 C C . GLY A 1 97 ? -4.170 3.489 3.763 1.00 88.94 97 GLY A C 1
ATOM 723 O O . GLY A 1 97 ? -4.088 2.415 3.166 1.00 88.94 97 GLY A O 1
ATOM 724 N N . LEU A 1 98 ? -5.037 3.711 4.749 1.00 91.69 98 LEU A N 1
ATOM 725 C CA . LEU A 1 98 ? -6.114 2.799 5.119 1.00 91.69 98 LEU A CA 1
ATOM 726 C C . LEU A 1 98 ? -7.453 3.486 4.851 1.00 91.69 98 LEU A C 1
ATOM 728 O O . LEU A 1 98 ? -7.674 4.607 5.310 1.00 91.69 98 LEU A O 1
ATOM 732 N N . LEU A 1 99 ? -8.330 2.829 4.098 1.00 92.69 99 LEU A N 1
ATOM 733 C CA . LEU A 1 99 ? -9.638 3.361 3.731 1.00 92.69 99 LEU A CA 1
ATOM 734 C C . LEU A 1 99 ? -10.747 2.368 4.090 1.00 92.69 99 LEU A C 1
ATOM 736 O O . LEU A 1 99 ? -10.605 1.162 3.881 1.00 92.69 99 LEU A O 1
ATOM 740 N N . ASP A 1 100 ? -11.873 2.891 4.574 1.00 93.25 100 ASP A N 1
ATOM 741 C CA . ASP A 1 100 ? -13.121 2.145 4.743 1.00 93.25 100 ASP A CA 1
ATOM 742 C C . ASP A 1 100 ? -14.102 2.576 3.651 1.00 93.25 100 ASP A C 1
ATOM 744 O O . ASP A 1 100 ? -14.781 3.592 3.767 1.00 93.25 100 ASP A O 1
ATOM 748 N N . LEU A 1 101 ? -14.205 1.788 2.582 1.00 92.00 101 LEU A N 1
ATOM 749 C CA . LEU A 1 101 ? -15.050 2.110 1.427 1.00 92.00 101 LEU A CA 1
ATOM 750 C C . LEU A 1 101 ? -16.552 2.013 1.734 1.00 92.00 101 LEU A C 1
ATOM 752 O O . LEU A 1 101 ? -17.382 2.334 0.885 1.0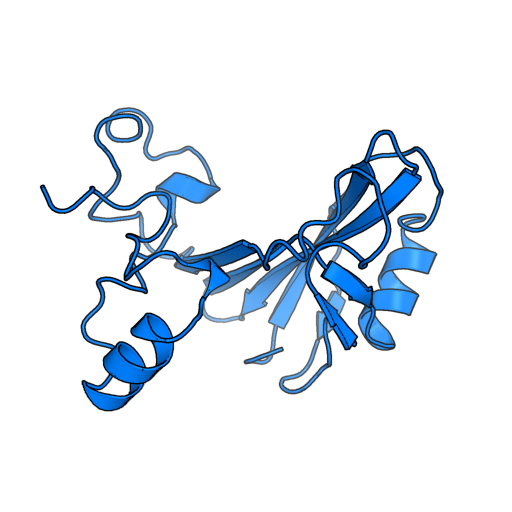0 92.00 101 LEU A O 1
ATOM 756 N N . ARG A 1 102 ? -16.929 1.555 2.933 1.00 92.00 102 ARG A N 1
ATOM 757 C CA . ARG A 1 102 ? -18.328 1.435 3.361 1.00 92.00 102 ARG A CA 1
ATOM 758 C C . ARG A 1 102 ? -18.826 2.691 4.062 1.00 92.00 102 ARG A C 1
ATOM 760 O O . ARG A 1 102 ? -20.033 2.845 4.240 1.00 92.00 102 ARG A O 1
ATOM 767 N N . SER A 1 103 ? -17.926 3.564 4.515 1.00 88.62 103 SER A N 1
ATOM 768 C CA . SER A 1 103 ? -18.297 4.740 5.298 1.00 88.62 103 SER A CA 1
ATOM 769 C C . SER A 1 103 ? -17.402 5.930 5.005 1.00 88.62 103 SER A C 1
ATOM 771 O O . SER A 1 103 ? -16.186 5.797 4.962 1.00 88.62 103 SER A O 1
ATOM 773 N N . LEU A 1 104 ? -18.005 7.111 4.882 1.00 86.69 104 LEU A N 1
ATOM 774 C CA . LEU A 1 104 ? -17.239 8.335 4.693 1.00 86.69 104 LEU A CA 1
ATOM 775 C C . LEU A 1 104 ? -16.372 8.659 5.920 1.00 86.69 104 LEU A C 1
ATOM 777 O O . LEU A 1 104 ? -16.785 8.455 7.068 1.00 86.69 104 LEU A O 1
ATOM 781 N N . ASN A 1 105 ? -15.207 9.245 5.657 1.00 83.00 105 ASN A N 1
ATOM 782 C CA . ASN A 1 105 ? -14.297 9.810 6.636 1.00 83.00 105 ASN A CA 1
ATOM 783 C C . ASN A 1 105 ? -15.058 10.790 7.537 1.00 83.00 105 ASN A C 1
ATOM 785 O O . ASN A 1 105 ? -15.653 11.775 7.085 1.00 83.00 105 ASN A O 1
ATOM 789 N N . LYS A 1 106 ? -15.052 10.498 8.838 1.00 78.25 106 LYS A N 1
ATOM 790 C CA . LYS A 1 106 ? -15.788 11.274 9.841 1.00 78.25 106 LYS A CA 1
ATOM 791 C C . LYS A 1 106 ? -15.047 12.542 10.260 1.00 78.25 106 LYS A C 1
ATOM 793 O O . LYS A 1 106 ? -15.692 13.470 10.740 1.00 78.25 106 LYS A O 1
ATOM 798 N N . ASN A 1 107 ? -13.731 12.595 10.046 1.00 79.81 107 ASN A N 1
ATOM 799 C CA . ASN A 1 107 ? -12.849 13.662 10.516 1.00 79.81 107 ASN A CA 1
ATOM 800 C C . ASN A 1 107 ? -11.944 14.222 9.397 1.00 79.81 107 ASN A C 1
ATOM 802 O O . ASN A 1 107 ? -10.729 14.311 9.598 1.00 79.81 107 ASN A O 1
ATOM 806 N N . PRO A 1 108 ? -12.490 14.629 8.232 1.00 76.06 108 PRO A N 1
ATOM 807 C CA . PRO A 1 108 ? -11.669 15.179 7.163 1.00 76.06 108 PRO A CA 1
ATOM 808 C C . PRO A 1 108 ? -11.050 16.531 7.580 1.00 76.06 108 PRO A C 1
ATOM 810 O O . PRO A 1 108 ? -11.653 17.272 8.369 1.00 76.06 108 PRO A O 1
ATOM 813 N N . PRO A 1 109 ? -9.881 16.911 7.031 1.00 74.12 109 PRO A N 1
ATOM 814 C CA . PRO A 1 109 ? -9.316 18.240 7.209 1.00 74.12 109 PRO A CA 1
ATOM 815 C C . PRO A 1 109 ? -10.263 19.303 6.652 1.00 74.12 109 PRO A C 1
ATOM 817 O O . PRO A 1 109 ? -11.049 19.040 5.740 1.00 74.12 109 PRO A O 1
ATOM 820 N N . ILE A 1 110 ? -10.155 20.537 7.152 1.00 72.75 110 ILE A N 1
ATOM 821 C CA . ILE A 1 110 ? -11.006 21.657 6.709 1.00 72.75 110 ILE A CA 1
ATOM 822 C C . ILE A 1 110 ? -10.917 21.852 5.189 1.00 72.75 110 ILE A C 1
ATOM 824 O O . ILE A 1 110 ? -11.947 22.054 4.548 1.00 72.75 110 ILE A O 1
ATOM 828 N N . SER A 1 111 ? -9.726 21.690 4.606 1.00 71.75 111 SER A N 1
ATOM 829 C CA . SER A 1 111 ? -9.487 21.763 3.158 1.00 71.75 111 SER A CA 1
ATOM 830 C C . SER A 1 111 ? -10.283 20.743 2.332 1.00 71.75 111 SER A C 1
ATOM 832 O O . SER A 1 111 ? -10.517 20.984 1.155 1.00 71.75 111 SER A O 1
ATOM 834 N N . PHE A 1 112 ? -10.737 19.643 2.939 1.00 66.38 112 PHE A N 1
ATOM 835 C CA . PHE A 1 112 ? -11.523 18.583 2.294 1.00 66.38 112 PHE A CA 1
ATOM 836 C C . PHE A 1 112 ? -12.962 18.495 2.828 1.00 66.38 112 PHE A C 1
ATOM 838 O O . PHE A 1 112 ? -13.738 17.634 2.421 1.00 66.38 112 PHE A O 1
ATOM 845 N N . SER A 1 113 ? -13.352 19.388 3.742 1.00 62.00 113 SER A N 1
ATOM 846 C CA . SER A 1 113 ? -14.654 19.331 4.419 1.00 62.00 113 SER A CA 1
ATOM 847 C C . SER A 1 113 ? -15.847 19.631 3.500 1.00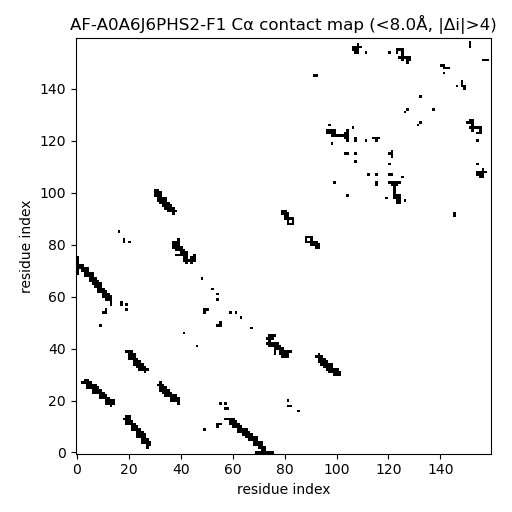 62.00 113 SER A C 1
ATOM 849 O O . SER A 1 113 ? -16.942 19.131 3.767 1.00 62.00 113 SER A O 1
ATOM 851 N N . GLY A 1 114 ? -15.624 20.401 2.426 1.00 59.97 114 GLY A N 1
ATOM 852 C CA . GLY A 1 114 ? -16.636 20.793 1.437 1.00 59.97 114 GLY A CA 1
ATOM 853 C C . GLY A 1 114 ? -16.820 19.817 0.270 1.00 59.97 114 GLY A C 1
ATOM 854 O O . GLY A 1 114 ? -17.864 19.859 -0.373 1.00 59.97 114 GLY A O 1
ATOM 855 N N . ASP A 1 115 ? -15.862 18.916 0.028 1.00 62.72 115 ASP A N 1
ATOM 856 C CA . ASP A 1 115 ? -15.943 17.900 -1.026 1.00 62.72 115 ASP A CA 1
ATOM 857 C C . ASP A 1 115 ? -15.539 16.526 -0.480 1.00 62.72 115 ASP A C 1
ATOM 859 O O . ASP A 1 115 ? -14.449 15.998 -0.705 1.00 62.72 115 ASP A O 1
ATOM 863 N N . ARG A 1 116 ? -16.467 15.937 0.277 1.00 55.72 116 ARG A N 1
ATOM 864 C CA . ARG A 1 116 ? -16.315 14.592 0.849 1.00 55.72 116 ARG A CA 1
ATOM 865 C C . ARG A 1 116 ? -16.407 13.481 -0.203 1.00 55.72 116 ARG A C 1
ATOM 867 O O . ARG A 1 116 ? -16.348 12.314 0.167 1.00 55.72 116 ARG A O 1
ATOM 874 N N . THR A 1 117 ? -16.597 13.828 -1.480 1.00 55.28 117 THR A N 1
ATOM 875 C CA . THR A 1 117 ? -16.702 12.865 -2.586 1.00 55.28 117 THR A CA 1
ATOM 876 C C . THR A 1 117 ? -15.364 12.585 -3.258 1.00 55.28 117 THR A C 1
ATOM 878 O O . THR A 1 117 ? -15.255 11.629 -4.026 1.00 55.28 117 THR A O 1
ATOM 881 N N . LEU A 1 118 ? -14.324 13.361 -2.928 1.00 67.31 118 LEU A N 1
ATOM 882 C CA . LEU A 1 118 ? -12.957 13.064 -3.334 1.00 67.31 118 LEU A CA 1
ATOM 883 C C . LEU A 1 118 ? -12.573 11.676 -2.815 1.00 67.31 118 LEU A C 1
ATOM 885 O O . LEU A 1 118 ? -12.536 11.454 -1.607 1.00 67.31 118 LEU A O 1
ATOM 889 N N . TYR A 1 119 ? -12.302 10.752 -3.740 1.00 72.25 119 TYR A N 1
ATOM 890 C CA . TYR A 1 119 ? -12.227 9.313 -3.476 1.00 72.25 119 TYR A CA 1
ATOM 891 C C . TYR A 1 119 ? -11.343 8.962 -2.271 1.00 72.25 119 TYR A C 1
ATOM 893 O O . TYR A 1 119 ? -11.827 8.386 -1.304 1.00 72.25 119 TYR A O 1
ATOM 901 N N . TYR A 1 120 ? -10.068 9.361 -2.267 1.00 80.06 120 TYR A N 1
ATOM 902 C CA . TYR A 1 120 ? -9.188 9.022 -1.145 1.00 80.06 120 TYR A CA 1
ATOM 903 C C . TYR A 1 120 ? -9.545 9.786 0.149 1.00 80.06 120 TYR A C 1
ATOM 905 O O . TYR A 1 120 ? -9.864 9.123 1.134 1.00 80.06 120 TYR A O 1
ATOM 913 N N . PRO A 1 121 ? -9.616 11.137 0.179 1.00 79.69 121 PRO A N 1
ATOM 914 C CA . PRO A 1 121 ? -9.965 11.873 1.403 1.00 79.69 121 PRO A CA 1
ATOM 915 C C . PRO A 1 121 ? -11.314 11.472 2.014 1.00 79.69 121 PRO A C 1
AT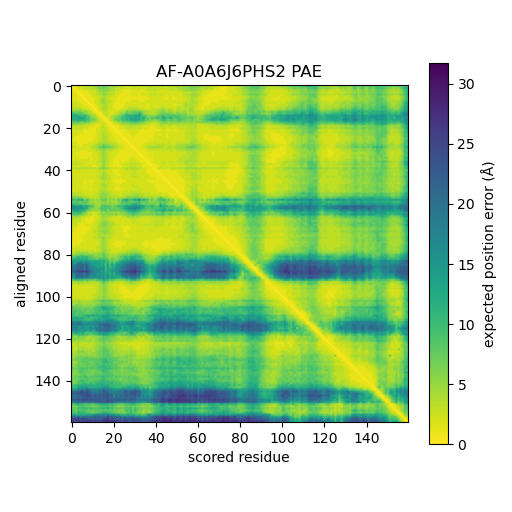OM 917 O O . PRO A 1 121 ? -11.478 11.485 3.237 1.00 79.69 121 PRO A O 1
ATOM 920 N N . GLY A 1 122 ? -12.276 11.130 1.155 1.00 84.50 122 GLY A N 1
ATOM 921 C CA . GLY A 1 122 ? -13.647 10.794 1.503 1.00 84.50 122 GLY A CA 1
ATOM 922 C C . GLY A 1 122 ? -13.799 9.449 2.199 1.00 84.50 122 GLY A C 1
ATOM 923 O O . GLY A 1 122 ? -14.745 9.308 2.961 1.00 84.50 122 GLY A O 1
ATOM 924 N N . PHE A 1 123 ? -12.879 8.497 2.013 1.00 88.94 123 PHE A N 1
ATOM 925 C CA . PHE A 1 123 ? -12.937 7.165 2.641 1.00 88.94 123 PHE A CA 1
ATOM 926 C C . PHE A 1 123 ? -11.740 6.861 3.556 1.00 88.94 123 PHE A C 1
ATOM 928 O O . PHE A 1 123 ? -11.702 5.797 4.176 1.00 88.94 123 PHE A O 1
ATOM 935 N N . SER A 1 124 ? -10.774 7.780 3.670 1.00 89.31 124 SER A N 1
ATOM 936 C CA . SER A 1 124 ? -9.623 7.640 4.566 1.00 89.31 124 SER A CA 1
ATOM 937 C C . SER A 1 124 ? -10.022 7.436 6.024 1.00 89.31 124 SER A C 1
ATOM 939 O O . SER A 1 124 ? -10.937 8.067 6.559 1.00 89.31 124 SER A O 1
ATOM 941 N N . VAL A 1 125 ? -9.262 6.567 6.677 1.00 88.81 125 VAL A N 1
ATOM 942 C CA . VAL A 1 125 ? -9.347 6.265 8.098 1.00 88.81 125 VAL A CA 1
ATOM 943 C C . VAL A 1 125 ? -8.188 6.945 8.819 1.00 88.81 125 VAL A C 1
ATOM 945 O O . VAL A 1 125 ? -7.031 6.767 8.444 1.00 88.81 125 VAL A O 1
ATOM 948 N N . CYS A 1 126 ? -8.497 7.660 9.901 1.00 85.94 126 CYS A N 1
ATOM 949 C CA . CYS A 1 126 ? -7.516 8.272 10.804 1.00 85.94 126 CYS A CA 1
ATOM 950 C C . CYS A 1 126 ? -6.877 7.229 11.710 1.00 85.94 126 CYS A C 1
ATOM 952 O O . CYS A 1 126 ? -7.198 7.138 12.893 1.00 85.94 126 CYS A O 1
ATOM 954 N N . TRP A 1 127 ? -6.065 6.361 11.114 1.00 83.56 127 TRP A N 1
ATOM 955 C CA . TRP A 1 127 ? -5.589 5.144 11.754 1.00 83.56 127 TRP A CA 1
ATOM 956 C C . TRP A 1 127 ? -4.509 5.418 12.805 1.00 83.56 127 TRP A C 1
ATOM 958 O O . TRP A 1 127 ? -4.514 4.738 13.826 1.00 83.56 127 TRP A O 1
ATOM 968 N N . LEU A 1 128 ? -3.643 6.424 12.615 1.00 80.62 128 LEU A N 1
ATOM 969 C CA . LEU A 1 128 ? -2.646 6.828 13.622 1.00 80.62 128 LEU A CA 1
ATOM 970 C C . LEU A 1 128 ? -3.284 7.466 14.862 1.00 80.62 128 LEU A C 1
ATOM 972 O O . LEU A 1 128 ? -2.775 7.317 15.968 1.00 80.62 128 LEU A O 1
ATOM 976 N N . GLU A 1 129 ? -4.409 8.155 14.684 1.00 78.88 129 GLU A N 1
ATOM 977 C CA . GLU A 1 129 ? -5.181 8.798 15.749 1.00 78.88 129 GLU A CA 1
ATOM 978 C C . GLU A 1 129 ? -6.218 7.864 16.379 1.00 78.88 129 GLU A C 1
ATOM 980 O O . GLU A 1 129 ? -6.827 8.196 17.400 1.00 78.88 129 GLU A O 1
ATOM 985 N N . ALA A 1 130 ? -6.464 6.710 15.763 1.00 79.81 130 ALA A N 1
ATOM 986 C CA . ALA A 1 130 ? -7.409 5.745 16.279 1.00 79.81 130 ALA A CA 1
ATOM 987 C C . ALA A 1 130 ? -6.854 5.077 17.549 1.00 79.81 130 ALA A C 1
ATOM 989 O O . ALA A 1 130 ? -5.651 4.827 17.658 1.00 79.81 130 ALA A O 1
ATOM 990 N N . PRO A 1 131 ? -7.723 4.697 18.502 1.00 82.88 131 PRO A N 1
ATOM 991 C CA . PRO A 1 131 ? -7.328 3.984 19.715 1.00 82.88 131 PRO A CA 1
ATOM 992 C C . PRO A 1 131 ? -7.053 2.496 19.422 1.00 82.88 131 PRO A C 1
ATOM 994 O O . PRO A 1 131 ? -7.579 1.611 20.093 1.00 82.88 131 PRO A O 1
ATOM 997 N N . TRP A 1 132 ? -6.300 2.213 18.359 1.00 85.00 132 TRP A N 1
ATOM 998 C CA . TRP A 1 132 ? -5.968 0.864 17.895 1.00 85.00 132 TRP A CA 1
ATOM 999 C C . TRP A 1 132 ? -4.550 0.448 18.263 1.00 85.00 132 TRP A C 1
ATOM 1001 O O . TRP A 1 132 ? -4.265 -0.745 18.318 1.00 85.00 132 TRP A O 1
ATOM 1011 N N . PHE A 1 133 ? -3.680 1.417 18.538 1.00 84.06 133 PHE A N 1
ATOM 1012 C CA . PHE A 1 133 ? -2.316 1.167 18.975 1.00 84.06 133 PHE A CA 1
ATOM 1013 C C . PHE A 1 133 ? -2.238 1.072 20.491 1.00 84.06 133 PHE A C 1
ATOM 1015 O O . PHE A 1 133 ? -2.828 1.876 21.218 1.00 84.06 133 PHE A O 1
ATOM 1022 N N . SER A 1 134 ? -1.469 0.099 20.971 1.00 86.69 134 SER A N 1
ATOM 1023 C CA . SER A 1 134 ? -1.065 0.076 22.370 1.00 86.69 134 SER A CA 1
ATOM 1024 C C . SER A 1 134 ? -0.066 1.204 22.657 1.00 86.69 134 SER A C 1
ATOM 1026 O O . SER A 1 134 ? 0.566 1.753 21.753 1.00 86.69 134 SER A O 1
ATOM 1028 N N . ASN A 1 135 ? 0.143 1.531 23.935 1.00 83.81 135 ASN A N 1
ATOM 1029 C CA . ASN A 1 135 ? 1.186 2.490 24.319 1.00 83.81 135 ASN A CA 1
ATOM 1030 C C . ASN A 1 135 ? 2.587 2.042 23.861 1.00 83.81 135 ASN A C 1
ATOM 1032 O O . ASN A 1 135 ? 3.434 2.884 23.571 1.00 83.81 135 ASN A O 1
ATOM 1036 N N . GLU A 1 136 ? 2.832 0.733 23.792 1.00 87.62 136 GLU A N 1
ATOM 1037 C CA . GLU A 1 136 ? 4.093 0.164 23.311 1.00 87.62 136 GLU A CA 1
ATOM 1038 C C . GLU A 1 136 ? 4.273 0.376 21.799 1.00 87.62 136 GLU A C 1
ATOM 1040 O O . GLU A 1 136 ? 5.344 0.803 21.354 1.00 87.62 136 GLU A O 1
ATOM 1045 N N . ASP A 1 137 ? 3.209 0.179 21.015 1.00 85.75 137 ASP A N 1
ATOM 1046 C CA . ASP A 1 137 ? 3.223 0.448 19.574 1.00 85.75 137 ASP A CA 1
ATOM 1047 C C . ASP A 1 137 ? 3.452 1.936 19.295 1.00 85.75 137 ASP A C 1
ATOM 1049 O O . ASP A 1 137 ? 4.288 2.291 18.466 1.00 85.75 137 ASP A O 1
ATOM 1053 N N . LEU A 1 138 ? 2.784 2.821 20.044 1.00 80.44 138 LEU A N 1
ATOM 1054 C CA . LEU A 1 138 ? 2.972 4.270 19.934 1.00 80.44 138 LEU A CA 1
ATOM 1055 C C . LEU A 1 138 ? 4.416 4.689 20.254 1.00 80.44 138 LEU A C 1
ATOM 1057 O O . LEU A 1 138 ? 4.990 5.524 19.553 1.00 80.44 138 LEU A O 1
ATOM 1061 N N . GLN A 1 139 ? 5.037 4.087 21.274 1.00 81.81 139 GLN A N 1
ATOM 1062 C CA . GLN A 1 139 ? 6.450 4.324 21.588 1.00 81.81 139 GLN A CA 1
ATOM 1063 C C . GLN A 1 139 ? 7.395 3.797 20.505 1.00 81.81 139 GLN A C 1
ATOM 1065 O O . GLN A 1 139 ? 8.469 4.363 20.305 1.00 81.81 139 GLN A O 1
ATOM 1070 N N . THR A 1 140 ? 7.026 2.718 19.817 1.00 81.94 140 THR A N 1
ATOM 1071 C CA . THR A 1 140 ? 7.802 2.170 18.699 1.00 81.94 140 THR A CA 1
ATOM 1072 C C . THR A 1 140 ? 7.688 3.063 17.466 1.00 81.94 140 THR A C 1
ATOM 1074 O O . THR A 1 140 ? 8.709 3.415 16.877 1.00 81.94 140 THR A O 1
ATOM 1077 N N . LEU A 1 141 ? 6.478 3.520 17.133 1.00 75.81 141 LEU A N 1
ATOM 1078 C CA . LEU A 1 141 ? 6.231 4.479 16.053 1.00 75.81 141 LEU A CA 1
ATOM 1079 C C . LEU A 1 141 ? 7.005 5.785 16.271 1.00 75.81 141 LEU A C 1
ATOM 1081 O O . LEU A 1 141 ? 7.655 6.275 15.350 1.00 75.81 141 LEU A O 1
ATOM 1085 N N . ALA A 1 142 ? 7.028 6.305 17.502 1.00 73.88 142 ALA A N 1
ATOM 1086 C CA . ALA A 1 142 ? 7.767 7.521 17.849 1.00 73.88 142 ALA A CA 1
ATOM 1087 C C . ALA A 1 142 ? 9.292 7.414 17.639 1.00 73.88 142 ALA A C 1
ATOM 1089 O O . ALA A 1 142 ? 9.971 8.437 17.562 1.00 73.88 142 ALA A O 1
ATOM 1090 N N . LYS A 1 143 ? 9.841 6.194 17.545 1.00 72.88 143 LYS A N 1
ATOM 1091 C CA . LYS A 1 143 ? 11.272 5.948 17.302 1.00 72.88 143 LYS A CA 1
ATOM 1092 C C . LYS A 1 143 ? 11.633 5.892 15.819 1.00 72.88 143 LYS A C 1
ATOM 1094 O O . LYS A 1 143 ? 12.823 5.845 15.517 1.00 72.88 143 LYS A O 1
ATOM 1099 N N . ILE A 1 144 ? 10.661 5.879 14.901 1.00 69.25 144 ILE A N 1
ATOM 1100 C CA . ILE A 1 144 ? 10.932 5.823 13.459 1.00 69.25 144 ILE A CA 1
ATOM 1101 C C . ILE A 1 144 ? 11.539 7.171 13.022 1.00 69.25 144 ILE A C 1
ATOM 1103 O O . ILE A 1 144 ? 10.827 8.180 13.004 1.00 69.25 144 ILE A O 1
ATOM 1107 N N . PRO A 1 145 ? 12.833 7.223 12.637 1.00 55.00 145 PRO A N 1
ATOM 1108 C CA . PRO A 1 145 ? 13.541 8.487 12.399 1.00 55.00 145 PRO A CA 1
ATOM 1109 C C . PRO A 1 145 ? 12.942 9.314 11.254 1.00 55.00 145 PRO A C 1
ATOM 1111 O O . PRO A 1 145 ? 12.969 10.541 11.293 1.00 55.00 145 PRO A O 1
ATOM 1114 N N . ALA A 1 146 ? 12.356 8.638 10.259 1.00 53.25 146 ALA A N 1
ATOM 1115 C CA . ALA A 1 146 ? 11.744 9.252 9.082 1.00 53.25 146 ALA A CA 1
ATOM 1116 C C . ALA A 1 146 ? 10.407 9.963 9.366 1.00 53.25 146 ALA A C 1
ATOM 1118 O O . ALA A 1 146 ? 9.951 10.743 8.535 1.00 53.25 146 ALA A O 1
ATOM 1119 N N . LEU A 1 147 ? 9.780 9.731 10.527 1.00 51.28 147 LEU A N 1
ATOM 1120 C CA . LEU A 1 147 ? 8.526 10.399 10.889 1.00 51.28 147 LEU A CA 1
ATOM 1121 C C . LEU A 1 147 ? 8.752 11.781 11.529 1.00 51.28 147 LEU A C 1
ATOM 1123 O O . LEU A 1 147 ? 7.846 12.614 11.544 1.00 51.28 147 LEU A O 1
ATOM 1127 N N . GLY A 1 148 ? 9.957 12.073 12.036 1.00 46.94 148 GLY A N 1
ATOM 1128 C CA . GLY A 1 148 ? 10.235 13.334 12.736 1.00 46.94 148 GLY A CA 1
ATOM 1129 C C . GLY A 1 148 ? 9.301 13.605 13.932 1.00 46.94 148 GLY A C 1
ATOM 1130 O O . GLY A 1 148 ? 9.066 14.769 14.248 1.00 46.94 148 GLY A O 1
ATOM 1131 N N . GLY A 1 149 ? 8.740 12.555 14.552 1.00 52.88 149 GLY A N 1
ATOM 1132 C CA . GLY A 1 149 ? 7.692 12.609 15.588 1.00 52.88 149 GLY A CA 1
ATOM 1133 C C . GLY A 1 149 ? 6.410 11.857 15.189 1.00 52.88 149 GLY A C 1
ATOM 1134 O O . GLY A 1 149 ? 6.308 11.369 14.069 1.00 52.88 149 GLY A O 1
ATOM 1135 N N . ILE A 1 150 ? 5.417 11.750 16.088 1.00 55.94 150 ILE A N 1
ATOM 1136 C CA . ILE A 1 150 ? 4.079 11.246 15.716 1.00 55.94 150 ILE A CA 1
ATOM 1137 C C . ILE A 1 150 ? 3.430 12.299 14.817 1.00 55.94 150 ILE A C 1
ATOM 1139 O O . ILE A 1 150 ? 3.156 13.414 15.264 1.00 55.94 150 ILE A O 1
ATOM 1143 N N . ARG A 1 151 ? 3.206 11.949 13.551 1.00 66.19 151 ARG A N 1
ATOM 1144 C CA . ARG A 1 151 ? 2.439 12.767 12.611 1.00 66.19 151 ARG A CA 1
ATOM 1145 C C . ARG A 1 151 ? 1.022 12.229 12.501 1.00 66.19 151 ARG A C 1
ATOM 1147 O O . ARG A 1 151 ? 0.779 11.046 12.721 1.00 66.19 151 ARG A O 1
ATOM 1154 N N . THR A 1 152 ? 0.101 13.134 12.215 1.00 70.94 152 THR A N 1
ATOM 1155 C CA . THR A 1 152 ? -1.293 12.824 11.917 1.00 70.94 152 THR A CA 1
ATOM 1156 C C . THR A 1 152 ? -1.389 12.061 10.597 1.00 70.94 152 THR A C 1
ATOM 1158 O O . THR A 1 152 ? -0.549 12.239 9.713 1.00 70.94 152 THR A O 1
ATOM 1161 N N . SER A 1 153 ? -2.389 11.190 10.465 1.00 75.75 153 SER A N 1
ATOM 1162 C CA . SER A 1 153 ? -2.700 10.538 9.196 1.00 75.75 153 SER A CA 1
ATOM 1163 C C . SER A 1 153 ? -3.060 11.613 8.172 1.00 75.75 153 SER A C 1
ATOM 1165 O O . SER A 1 153 ? -3.838 12.530 8.465 1.00 75.75 153 SER A O 1
ATOM 1167 N N . ASP A 1 154 ? -2.549 11.488 6.948 1.00 70.06 154 ASP A N 1
ATOM 1168 C CA . ASP A 1 154 ? -3.022 12.336 5.860 1.00 70.06 154 ASP A CA 1
ATOM 1169 C C . ASP A 1 154 ? -4.541 12.189 5.717 1.00 70.06 154 ASP A C 1
ATOM 1171 O O . ASP A 1 154 ? -5.113 11.111 5.899 1.00 70.06 154 ASP A O 1
ATOM 1175 N N . TYR A 1 155 ? -5.212 13.297 5.402 1.00 74.69 155 TYR A N 1
ATOM 1176 C CA . TYR A 1 155 ? -6.676 13.371 5.337 1.00 74.69 155 TYR A CA 1
ATOM 1177 C C . TYR A 1 155 ? -7.389 13.170 6.676 1.00 74.69 155 TYR A C 1
ATOM 1179 O O . TYR A 1 155 ? -8.581 12.855 6.700 1.00 74.69 155 TYR A O 1
ATOM 1187 N N . CYS A 1 156 ? -6.707 13.462 7.779 1.00 77.25 156 CYS A N 1
ATOM 1188 C CA . CYS A 1 156 ? -7.321 13.601 9.089 1.00 77.25 156 CYS A CA 1
ATOM 1189 C C . CYS A 1 156 ? -7.132 15.005 9.638 1.00 77.25 156 CYS A C 1
ATOM 1191 O O . CYS A 1 156 ? -6.149 15.690 9.358 1.00 77.25 156 CYS A O 1
ATOM 1193 N N . LYS A 1 157 ? -8.139 15.487 10.371 1.00 70.94 157 LYS A N 1
ATOM 1194 C CA . LYS A 1 157 ? -8.069 16.796 11.016 1.00 70.94 157 LYS A CA 1
ATOM 1195 C C . LYS A 1 157 ? -6.820 16.837 11.898 1.00 70.94 157 LYS A C 1
ATOM 1197 O O . LYS A 1 157 ? -6.734 16.081 12.859 1.00 70.94 157 LYS A O 1
ATOM 1202 N N . ASN A 1 158 ? -5.906 17.762 11.601 1.00 60.66 158 ASN A N 1
ATOM 1203 C CA . ASN A 1 158 ? -4.779 18.040 12.482 1.00 60.66 158 ASN A CA 1
ATOM 1204 C C . ASN A 1 158 ? -5.327 18.365 13.876 1.00 60.66 158 ASN A C 1
ATOM 1206 O O . ASN A 1 158 ? -6.106 19.312 14.033 1.00 60.66 158 ASN A O 1
ATOM 1210 N N . SER A 1 159 ? -4.966 17.555 14.868 1.00 48.03 159 SER A N 1
ATOM 1211 C CA . SER A 1 159 ? -5.150 17.890 16.275 1.00 48.03 159 SER A CA 1
ATOM 1212 C C . SER A 1 159 ? -4.235 19.075 16.579 1.00 48.03 159 SER A C 1
ATOM 1214 O O . SER A 1 159 ? -3.048 18.892 16.841 1.00 48.03 159 SER A O 1
ATOM 1216 N N . GLY A 1 160 ? -4.775 20.282 16.408 1.00 37.38 160 GLY A N 1
ATOM 1217 C CA . GLY A 1 160 ? -4.213 21.509 16.970 1.00 37.38 160 GLY A CA 1
ATOM 1218 C C . GLY A 1 160 ? -4.461 21.581 18.466 1.00 37.38 160 GLY A C 1
ATOM 1219 O O . GLY A 1 160 ? -5.505 21.042 18.905 1.00 37.38 160 GLY A O 1
#

Organism: NCBI:txid449393

Nearest PDB structures (foldseek):
  6er4-assembly1_B  TM=3.306E-01  e=1.250E+00  Mediterraneibacter gnavus ATCC 29149
  6er2-assembly1_B  TM=3.409E-01  e=2.189E+00  Mediterraneibacter gnavus ATCC 29149
  6er2-assembly1_A  TM=3.290E-01  e=2.739E+00  Mediterraneibacter gnavus ATCC 29149
  6er3-assembly1_A  TM=3.317E-01  e=3.625E+00  Mediterraneibacter gnavus ATCC 29149

pLDDT: mean 81.27, std 14.14, range [37.38, 98.12]

Secondary structure (DSSP, 8-state):
--SSEEEEEEEEEE-TT--EEEEEEEE-TTSEEEEEEEEEEE-HHHHHHHHHTTTT-TT--EEEEEEEEE-TT--SEEEESPPTTSTT-S----EEEEEETTS--SS--GGGTT-TTSHHHHHB--TTTSTTS-HHHHHHHTT-GGGSS-PPPTTS----

Sequence (160 aa):
MPFDATIINIFTNFTEEGVFQFGVNAVSDCGIMIRVGHLYEPGPDVKELLEFVGGLDKGTNNEVYVNAKMPKGTIIALNVGQPFGTAQGTGAGMDFGLLDLRSLNKNPPISFSGDRTLYYPGFSVCWLEAPWFSNEDLQTLAKIPALGGIRTSDYCKNSG